Protein AF-A0A2H0GEN8-F1 (afdb_monomer_lite)

Secondary structure (DSSP, 8-state):
--------TTHHHHSSS--EEEEEEEEETTEEEEEEEEPPPP-STTGGG-S-HHHH---TT-EEPPPEEGGG--TTTB-SHHHHHHT-GGGHHHHHHHHTT-SEEEEEEEEEEE-TTS-EEEEEEEEEEEETTTTEEEEEEETT---

Radius of gyration: 15.22 Å; chains: 1; bounding box: 35×33×52 Å

pLDDT: mean 82.54, std 14.27, range [27.03, 94.38]

Structure (mmCIF, N/CA/C/O backbone):
data_AF-A0A2H0GEN8-F1
#
_entry.id   AF-A0A2H0GEN8-F1
#
loop_
_atom_site.group_PDB
_atom_site.id
_atom_site.type_symbol
_atom_site.label_atom_id
_atom_site.label_alt_id
_atom_site.label_comp_id
_atom_site.label_asym_id
_atom_site.label_entity_id
_atom_site.label_seq_id
_atom_site.pdbx_PDB_ins_code
_atom_site.Cartn_x
_atom_site.Cartn_y
_atom_site.Cartn_z
_atom_site.occupancy
_atom_site.B_iso_or_equiv
_atom_site.auth_seq_id
_atom_site.auth_comp_id
_atom_site.auth_asym_id
_atom_site.auth_atom_id
_atom_site.pdbx_PDB_model_num
ATOM 1 N N . MET A 1 1 ? 9.963 -15.329 27.947 1.00 33.34 1 MET A N 1
ATOM 2 C CA . MET A 1 1 ? 9.662 -14.931 26.557 1.00 33.34 1 MET A CA 1
ATOM 3 C C . MET A 1 1 ? 8.952 -13.592 26.633 1.00 33.34 1 MET A C 1
ATOM 5 O O . MET A 1 1 ? 7.794 -13.549 27.020 1.00 33.34 1 MET A O 1
ATOM 9 N N . ALA A 1 2 ? 9.687 -12.496 26.453 1.00 27.03 2 ALA A N 1
ATOM 10 C CA . ALA A 1 2 ? 9.125 -11.154 26.542 1.00 27.03 2 ALA A CA 1
ATOM 11 C C . ALA A 1 2 ? 8.533 -10.797 25.177 1.00 27.03 2 ALA A C 1
ATOM 13 O O . ALA A 1 2 ? 9.267 -10.681 24.198 1.00 27.03 2 ALA A O 1
ATOM 14 N N . ILE A 1 3 ? 7.207 -10.680 25.106 1.00 34.22 3 ILE A N 1
ATOM 15 C CA . ILE A 1 3 ? 6.524 -10.111 23.945 1.00 34.22 3 ILE A CA 1
ATOM 16 C C . ILE A 1 3 ? 6.735 -8.600 24.048 1.00 34.22 3 ILE A C 1
ATOM 18 O O . ILE A 1 3 ? 6.063 -7.920 24.820 1.00 34.22 3 ILE A O 1
ATOM 22 N N . LEU A 1 4 ? 7.734 -8.091 23.325 1.00 31.42 4 LEU A N 1
ATOM 23 C CA . LEU A 1 4 ? 7.898 -6.663 23.082 1.00 31.42 4 LEU A CA 1
ATOM 24 C C . LEU A 1 4 ? 6.715 -6.217 22.218 1.00 31.42 4 LEU A C 1
ATOM 26 O O . LEU A 1 4 ? 6.748 -6.335 20.995 1.00 31.42 4 LEU A O 1
ATOM 30 N N . PHE A 1 5 ? 5.653 -5.727 22.857 1.00 38.00 5 PHE A N 1
ATOM 31 C CA . PHE A 1 5 ? 4.685 -4.861 22.194 1.00 38.00 5 PHE A CA 1
ATOM 32 C C . PHE A 1 5 ? 5.417 -3.564 21.857 1.00 38.00 5 PHE A C 1
ATOM 34 O O . PHE A 1 5 ? 5.417 -2.611 22.631 1.00 38.00 5 PHE A O 1
ATOM 41 N N . GLY A 1 6 ? 6.116 -3.557 20.723 1.00 32.97 6 GLY A N 1
ATOM 42 C CA . GLY A 1 6 ? 6.544 -2.313 20.115 1.00 32.97 6 GLY A CA 1
ATOM 43 C C . GLY A 1 6 ? 5.283 -1.534 19.778 1.00 32.97 6 GLY A C 1
ATOM 44 O O . GLY A 1 6 ? 4.572 -1.899 18.842 1.00 32.97 6 GLY A O 1
ATOM 45 N N . CYS A 1 7 ? 4.9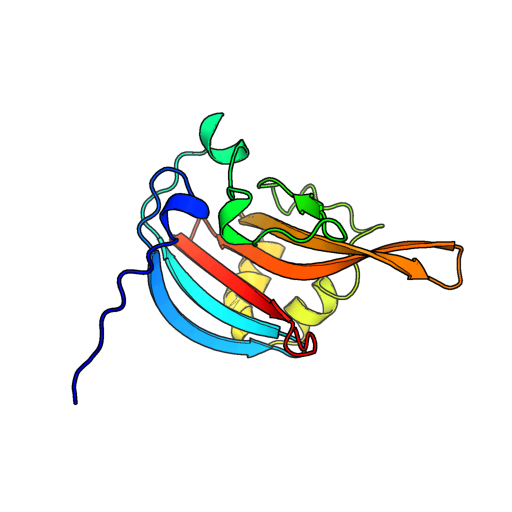83 -0.491 20.555 1.00 40.38 7 CYS A N 1
ATOM 46 C CA . CYS A 1 7 ? 4.144 0.593 20.071 1.00 40.38 7 CYS A CA 1
ATOM 47 C C . CYS A 1 7 ? 4.727 0.993 18.718 1.00 40.38 7 CYS A C 1
ATOM 49 O O . CYS A 1 7 ? 5.894 1.368 18.626 1.00 40.38 7 CYS A O 1
ATOM 51 N N . ASN A 1 8 ? 3.962 0.805 17.649 1.00 49.94 8 ASN A N 1
ATOM 52 C CA . ASN A 1 8 ? 4.414 1.139 16.313 1.00 49.94 8 ASN A CA 1
ATOM 53 C C . ASN A 1 8 ? 4.399 2.677 16.245 1.00 49.94 8 ASN A C 1
ATOM 55 O O . ASN A 1 8 ? 3.385 3.261 15.875 1.00 49.94 8 ASN A O 1
ATOM 59 N N . GLU A 1 9 ? 5.491 3.334 16.657 1.00 50.69 9 GLU A N 1
ATOM 60 C CA . GLU A 1 9 ? 5.648 4.801 16.815 1.00 50.69 9 GLU A CA 1
ATOM 61 C C . GLU A 1 9 ? 5.372 5.617 15.532 1.00 50.69 9 GLU A C 1
ATOM 63 O O . GLU A 1 9 ? 5.480 6.837 15.517 1.00 50.69 9 GLU A O 1
ATOM 68 N N . ASN A 1 10 ? 4.970 4.959 14.446 1.00 59.09 10 ASN A N 1
ATOM 69 C CA . ASN A 1 10 ? 4.690 5.546 13.144 1.00 59.09 10 ASN A CA 1
ATOM 70 C C . ASN A 1 10 ? 3.257 5.318 12.648 1.00 59.09 10 ASN A C 1
ATOM 72 O O . ASN A 1 10 ? 2.956 5.675 11.511 1.00 59.09 10 ASN A O 1
ATOM 76 N N . ALA A 1 11 ? 2.375 4.731 13.461 1.00 70.06 11 ALA A N 1
ATOM 77 C CA . ALA A 1 11 ? 0.970 4.530 13.105 1.00 70.06 11 ALA A CA 1
ATOM 78 C C . ALA A 1 11 ? 0.273 5.862 12.754 1.00 70.06 11 ALA A C 1
ATOM 80 O O . ALA A 1 11 ? -0.345 5.985 11.694 1.00 70.06 11 ALA A O 1
ATOM 81 N N . SER A 1 12 ? 0.536 6.897 13.559 1.00 78.44 12 SER A N 1
ATOM 82 C CA . SER A 1 12 ? 0.081 8.276 13.350 1.00 78.44 12 SER A CA 1
ATOM 83 C C . SER A 1 12 ? 0.704 8.976 12.143 1.00 78.44 12 SER A C 1
ATOM 85 O O . SER A 1 12 ? 0.262 10.060 11.793 1.00 78.44 12 SER A O 1
ATOM 87 N N . ASN A 1 13 ? 1.726 8.397 11.501 1.00 85.44 13 ASN A N 1
ATOM 88 C CA . ASN A 1 13 ? 2.276 8.907 10.244 1.00 85.44 13 ASN A CA 1
ATOM 89 C C . ASN A 1 13 ? 1.625 8.237 9.022 1.00 85.44 13 ASN A C 1
ATOM 91 O O . ASN A 1 13 ? 1.813 8.710 7.902 1.00 85.44 13 ASN A O 1
ATOM 95 N N . ILE A 1 14 ? 0.872 7.146 9.205 1.00 88.25 14 ILE A N 1
ATOM 96 C CA . ILE A 1 14 ? 0.215 6.407 8.117 1.00 88.25 14 ILE A CA 1
ATOM 97 C C . ILE A 1 14 ? -1.245 6.839 7.951 1.00 88.25 14 ILE A C 1
ATOM 99 O O . ILE A 1 14 ? -1.714 6.973 6.820 1.00 88.25 14 ILE A O 1
ATOM 103 N N . LEU A 1 15 ? -1.943 7.066 9.067 1.00 89.25 15 LEU A N 1
ATOM 104 C CA . LEU A 1 15 ? -3.348 7.470 9.135 1.00 89.25 15 LEU A CA 1
ATOM 105 C C . LEU A 1 15 ? -3.537 8.540 10.227 1.00 89.25 15 LEU A C 1
ATOM 107 O O . LEU A 1 15 ? -2.801 8.512 11.215 1.00 89.25 15 LEU A O 1
ATOM 111 N N . PRO A 1 16 ? -4.528 9.441 10.093 1.00 81.88 16 PRO A N 1
ATOM 112 C CA . PRO A 1 16 ? -4.751 10.539 11.040 1.00 81.88 16 PRO A CA 1
ATOM 113 C C . PRO A 1 16 ? -5.087 10.102 12.470 1.00 81.88 16 PRO A C 1
ATOM 115 O O . PRO A 1 16 ? -4.659 10.753 13.417 1.00 81.88 16 PRO A O 1
ATOM 118 N N . GLU A 1 17 ? -5.805 8.991 12.635 1.00 75.50 17 GLU A N 1
ATOM 119 C CA . GLU A 1 17 ? -6.258 8.481 13.943 1.00 75.50 17 GLU A CA 1
ATOM 120 C C . GLU A 1 17 ? -5.979 6.972 14.094 1.00 75.50 17 GLU A C 1
ATOM 122 O O . GLU A 1 17 ? -6.584 6.280 14.906 1.00 75.50 17 GLU A O 1
ATOM 127 N N . GLY A 1 18 ? -5.063 6.429 13.286 1.00 66.94 18 GLY A N 1
ATOM 128 C CA . GLY A 1 18 ? -4.873 4.984 13.194 1.00 66.94 18 GLY A CA 1
ATOM 129 C C . GLY A 1 18 ? -4.057 4.419 14.350 1.00 66.94 18 GLY A C 1
ATOM 130 O O . GLY A 1 18 ? -2.845 4.624 14.398 1.00 66.94 18 GLY A O 1
ATOM 131 N N . ASN A 1 19 ? -4.678 3.616 15.215 1.00 81.50 19 ASN A N 1
ATOM 132 C CA . ASN A 1 19 ? -3.942 2.613 15.980 1.00 81.50 19 ASN A CA 1
ATOM 133 C C . ASN A 1 19 ? -3.714 1.391 15.092 1.00 81.50 19 ASN A C 1
ATOM 135 O O . ASN A 1 19 ? -4.646 0.850 14.503 1.00 81.50 19 ASN A O 1
ATOM 139 N N . LEU A 1 20 ? -2.463 0.945 14.999 1.00 88.31 20 LEU A N 1
ATOM 140 C CA . LEU A 1 20 ? -2.103 -0.248 14.240 1.00 88.31 20 LEU A CA 1
ATOM 141 C C . LEU A 1 20 ? -1.734 -1.365 15.203 1.00 88.31 20 LEU A C 1
ATOM 143 O O . LEU A 1 20 ? -0.720 -1.282 15.900 1.00 88.31 20 LEU A O 1
ATOM 147 N N . LYS A 1 21 ? -2.512 -2.444 15.192 1.00 90.75 21 LYS A N 1
ATOM 148 C CA . LYS A 1 21 ? -2.173 -3.669 15.916 1.00 90.75 21 LYS A CA 1
ATOM 149 C C . LYS A 1 21 ? -1.714 -4.723 14.921 1.00 90.75 21 LYS A C 1
ATOM 151 O O . LYS A 1 21 ? -2.435 -5.079 14.000 1.00 90.75 21 LYS A O 1
ATOM 156 N N . TYR A 1 22 ? -0.489 -5.204 15.099 1.00 91.88 22 TYR A N 1
ATOM 157 C CA . TYR A 1 22 ? 0.081 -6.240 14.242 1.00 91.88 22 TYR A CA 1
ATOM 158 C C . TYR A 1 22 ? -0.747 -7.530 14.309 1.00 91.88 22 TYR A C 1
ATOM 160 O O . TYR A 1 22 ? -1.124 -7.965 15.400 1.00 91.88 22 TYR A O 1
ATOM 168 N N . LEU A 1 23 ? -1.002 -8.128 13.145 1.00 92.44 23 LEU A N 1
ATOM 169 C CA . LEU A 1 23 ? -1.685 -9.411 13.007 1.00 92.44 23 LEU A CA 1
ATOM 170 C C . LEU A 1 23 ? -0.707 -10.493 12.563 1.00 92.44 23 LEU A C 1
ATOM 172 O O . LEU A 1 23 ? -0.505 -11.476 13.272 1.00 92.44 23 LEU A O 1
ATOM 176 N N . GLU A 1 24 ? -0.083 -10.299 11.405 1.00 93.50 24 GLU A N 1
ATOM 177 C CA . GLU A 1 24 ? 0.734 -11.322 10.765 1.00 93.50 24 GLU A CA 1
ATOM 178 C C . GLU A 1 24 ? 1.750 -10.732 9.783 1.00 93.50 24 GLU A C 1
ATOM 180 O O . GLU A 1 24 ? 1.712 -9.548 9.434 1.00 93.50 24 GLU A O 1
ATOM 185 N N . LYS A 1 25 ? 2.668 -11.591 9.340 1.00 93.50 25 LYS A N 1
ATOM 186 C CA . LYS A 1 25 ? 3.660 -11.305 8.311 1.00 93.50 25 LYS A CA 1
ATOM 187 C C . LYS A 1 25 ? 3.743 -12.499 7.370 1.00 93.50 25 LYS A C 1
ATOM 189 O O . LYS A 1 25 ? 3.825 -13.634 7.836 1.00 93.50 25 LYS A O 1
ATOM 194 N N . TYR A 1 26 ? 3.824 -12.233 6.073 1.00 90.56 26 TYR A N 1
ATOM 195 C CA . TYR A 1 26 ? 4.123 -13.236 5.053 1.00 90.56 26 TYR A CA 1
ATOM 196 C C . TYR A 1 26 ? 5.080 -12.683 4.001 1.00 90.56 26 TYR A C 1
ATOM 198 O O . TYR A 1 26 ? 5.363 -11.483 3.937 1.00 90.56 26 TYR A O 1
ATOM 206 N N . HIS A 1 27 ? 5.612 -13.594 3.193 1.00 90.00 27 HIS A N 1
ATOM 207 C CA . HIS A 1 27 ? 6.484 -13.268 2.081 1.00 90.00 27 HIS A CA 1
ATOM 208 C C . HIS A 1 27 ? 5.726 -13.427 0.765 1.00 90.00 27 HIS A C 1
ATOM 210 O O . HIS A 1 27 ? 5.045 -14.421 0.548 1.00 90.00 27 HIS A O 1
ATOM 216 N N . CYS A 1 28 ? 5.861 -12.440 -0.109 1.00 87.75 28 CYS A N 1
ATOM 217 C CA . CYS A 1 28 ? 5.119 -12.313 -1.347 1.00 87.75 28 CYS A CA 1
ATOM 218 C C . CYS A 1 28 ? 6.015 -11.723 -2.435 1.00 87.75 28 CYS A C 1
ATOM 220 O O . CYS A 1 28 ? 5.967 -10.521 -2.699 1.00 87.75 28 CYS A O 1
ATOM 222 N N . TRP A 1 29 ? 6.887 -12.546 -3.021 1.00 85.62 29 TRP A N 1
ATOM 223 C CA . TRP A 1 29 ? 7.983 -12.078 -3.874 1.00 85.62 29 TRP A CA 1
ATOM 224 C C . TRP A 1 29 ? 7.544 -11.010 -4.905 1.00 85.62 29 TRP A C 1
ATOM 226 O O . TRP A 1 29 ? 6.611 -11.250 -5.678 1.00 85.62 29 TRP A O 1
ATOM 236 N N . PRO A 1 30 ? 8.217 -9.840 -4.976 1.00 87.31 30 PRO A N 1
ATOM 237 C CA . PRO A 1 30 ? 9.448 -9.444 -4.275 1.00 87.31 30 PRO A CA 1
ATOM 238 C C . PRO A 1 30 ? 9.234 -8.706 -2.936 1.00 87.31 30 PRO A C 1
ATOM 240 O O . PRO A 1 30 ? 10.087 -7.932 -2.521 1.00 87.31 30 PRO A O 1
ATOM 243 N N . TYR A 1 31 ? 8.103 -8.873 -2.262 1.00 90.44 31 TYR A N 1
ATOM 244 C CA . TYR A 1 31 ? 7.748 -8.109 -1.068 1.00 90.44 31 TYR A CA 1
ATOM 245 C C . TYR A 1 31 ? 7.735 -8.964 0.197 1.00 90.44 31 TYR A C 1
ATOM 247 O O . TYR A 1 31 ? 7.267 -10.096 0.195 1.00 90.44 31 TYR A O 1
ATOM 255 N N . ASP A 1 32 ? 8.169 -8.377 1.305 1.00 92.19 32 ASP A N 1
ATOM 256 C CA . ASP A 1 32 ? 7.724 -8.781 2.634 1.00 92.19 32 ASP A CA 1
ATOM 257 C C . ASP A 1 32 ? 6.467 -7.984 2.978 1.00 92.19 32 ASP A C 1
ATOM 259 O O . ASP A 1 32 ? 6.439 -6.764 2.791 1.00 92.19 32 ASP A O 1
ATOM 263 N N . VAL A 1 33 ? 5.437 -8.652 3.495 1.00 92.50 33 VAL A N 1
ATOM 264 C CA . VAL A 1 33 ? 4.159 -8.016 3.816 1.00 92.50 33 VAL A CA 1
ATOM 265 C C . VAL A 1 33 ? 3.863 -8.150 5.297 1.00 92.50 33 VAL A C 1
ATOM 267 O O . VAL A 1 33 ? 3.834 -9.256 5.826 1.00 92.50 33 VAL A O 1
ATOM 270 N N . ASN A 1 34 ? 3.628 -7.019 5.956 1.00 93.81 34 ASN A N 1
ATOM 271 C CA . ASN A 1 34 ? 3.101 -6.975 7.317 1.00 93.81 34 ASN A CA 1
ATOM 272 C C . ASN A 1 34 ? 1.628 -6.573 7.269 1.00 93.81 34 ASN A C 1
ATOM 274 O O . ASN A 1 34 ? 1.285 -5.599 6.596 1.00 93.81 34 ASN A O 1
ATOM 278 N N . VAL A 1 35 ? 0.782 -7.270 8.021 1.00 93.44 35 VAL A N 1
ATOM 279 C CA . VAL A 1 35 ? -0.646 -6.966 8.136 1.00 93.44 35 VAL A CA 1
ATOM 280 C C . VAL A 1 35 ? -0.949 -6.452 9.531 1.00 93.44 35 VAL A C 1
ATOM 282 O O . VAL A 1 35 ? -0.511 -7.017 10.538 1.00 93.44 35 VAL A O 1
ATOM 285 N N . TYR A 1 36 ? -1.727 -5.381 9.587 1.00 93.44 36 TYR A N 1
ATOM 286 C CA . TYR A 1 36 ? -2.188 -4.760 10.818 1.00 93.44 36 TYR A CA 1
ATOM 287 C C . TYR A 1 36 ? -3.712 -4.685 10.813 1.00 93.44 36 TYR A C 1
ATOM 289 O O . TYR A 1 36 ? -4.301 -4.366 9.784 1.00 93.44 36 TYR A O 1
ATOM 297 N N . SER A 1 37 ? -4.348 -4.931 11.956 1.00 92.75 37 SER A N 1
ATOM 298 C CA . SER A 1 37 ? -5.711 -4.464 12.195 1.00 92.75 37 SER A CA 1
ATOM 299 C C . SER A 1 37 ? -5.668 -2.984 12.539 1.00 92.75 37 SER A C 1
ATOM 301 O O . SER A 1 37 ? -4.740 -2.539 13.230 1.00 92.75 37 SER A O 1
ATOM 303 N N . ILE A 1 38 ? -6.684 -2.258 12.103 1.00 90.38 38 ILE A N 1
ATOM 304 C CA . ILE A 1 38 ? -6.826 -0.822 12.330 1.00 90.38 38 ILE A CA 1
ATOM 305 C C . ILE A 1 38 ? -8.169 -0.519 12.990 1.00 90.38 38 ILE A C 1
ATOM 307 O O . ILE A 1 38 ? -9.111 -1.299 12.861 1.00 90.38 38 ILE A O 1
ATOM 311 N N . ASP A 1 39 ? -8.248 0.610 13.683 1.00 87.06 39 ASP A N 1
ATOM 312 C CA . ASP A 1 39 ? -9.532 1.163 14.116 1.00 87.06 39 ASP A CA 1
ATOM 313 C C . ASP A 1 39 ? -10.291 1.760 12.917 1.00 87.06 39 ASP A C 1
ATOM 315 O O . ASP A 1 39 ? -9.725 1.946 11.837 1.00 87.06 39 ASP A O 1
ATOM 319 N N . GLU A 1 40 ? -11.578 2.060 13.103 1.00 85.19 40 GLU A N 1
ATOM 320 C CA . GLU A 1 40 ? -12.423 2.653 12.063 1.00 85.19 40 GLU A CA 1
ATOM 321 C C . GLU A 1 40 ? -11.785 3.929 11.485 1.00 85.19 40 GLU A C 1
ATOM 323 O O . GLU A 1 40 ? -11.430 4.857 12.212 1.00 85.19 40 GLU A O 1
ATOM 328 N N . VAL A 1 41 ? -11.630 3.974 10.157 1.00 87.88 41 VAL A N 1
ATOM 329 C CA . VAL A 1 41 ? -10.993 5.095 9.457 1.00 87.88 41 VAL A CA 1
ATOM 330 C C . VAL A 1 41 ? -12.050 5.982 8.824 1.00 87.88 41 VAL A C 1
ATOM 332 O O . VAL A 1 41 ? -12.804 5.559 7.948 1.00 87.88 41 VAL A O 1
ATOM 335 N N . LYS A 1 42 ? -12.048 7.258 9.203 1.00 90.12 42 LYS A N 1
ATOM 336 C CA . LYS A 1 42 ? -12.898 8.268 8.581 1.00 90.12 42 LYS A CA 1
ATOM 337 C C . LYS A 1 42 ? -12.274 8.793 7.285 1.00 90.12 42 LYS A C 1
ATOM 339 O O . LYS A 1 42 ? -11.165 9.324 7.289 1.00 90.12 42 LYS A O 1
ATOM 344 N N . ILE A 1 43 ? -13.016 8.694 6.182 1.00 91.56 43 ILE A N 1
ATOM 345 C CA . ILE A 1 43 ? -12.600 9.200 4.866 1.00 91.56 43 ILE A CA 1
ATOM 346 C C . ILE A 1 43 ? -13.062 10.652 4.704 1.00 91.56 43 ILE A C 1
ATOM 348 O O . ILE A 1 43 ? -14.134 10.931 4.172 1.00 91.56 43 ILE A O 1
ATOM 352 N N . ASP A 1 44 ? -12.259 11.589 5.203 1.00 93.12 44 ASP A N 1
ATOM 353 C CA . ASP A 1 44 ? -12.474 13.029 5.040 1.00 93.12 44 ASP A CA 1
ATOM 354 C C . ASP A 1 44 ? -11.243 13.731 4.436 1.00 93.12 44 ASP A C 1
ATOM 356 O O . ASP A 1 44 ? -10.305 13.090 3.965 1.00 93.12 44 ASP A O 1
ATOM 360 N N . SER A 1 45 ? -11.237 15.065 4.389 1.00 92.69 45 SER A N 1
ATOM 361 C CA . SER A 1 45 ? -10.122 15.816 3.796 1.00 92.69 45 SER A CA 1
ATOM 362 C C . SER A 1 45 ? -8.777 15.539 4.470 1.00 92.69 45 SER A C 1
ATOM 364 O O . SER A 1 45 ? -7.743 15.633 3.811 1.00 92.69 45 SER A O 1
ATOM 366 N N . LEU A 1 46 ? -8.778 15.211 5.767 1.00 92.12 46 LEU A N 1
ATOM 367 C CA . LEU A 1 46 ? -7.554 14.922 6.502 1.00 92.12 46 LEU A CA 1
ATOM 368 C C . LEU A 1 46 ? -6.972 13.577 6.066 1.00 92.12 46 LEU A C 1
ATOM 370 O O . LEU A 1 46 ? -5.766 13.476 5.894 1.00 92.12 46 LEU A O 1
ATOM 374 N N . PHE A 1 47 ? -7.803 12.567 5.795 1.00 93.00 47 PHE A N 1
ATOM 375 C CA . PHE A 1 47 ? -7.348 11.263 5.293 1.00 93.00 47 PHE A CA 1
ATOM 376 C C . PHE A 1 47 ? -6.414 11.391 4.077 1.00 93.00 47 PHE A C 1
ATOM 378 O O . PHE A 1 47 ? -5.360 10.758 4.021 1.00 93.00 47 PHE A O 1
ATOM 385 N N . TYR A 1 48 ? -6.740 12.281 3.139 1.00 93.44 48 TYR A N 1
ATOM 386 C CA . TYR A 1 48 ? -5.956 12.480 1.918 1.00 93.44 48 TYR A CA 1
ATOM 387 C C . TYR A 1 48 ? -4.648 13.263 2.115 1.00 93.44 48 TYR A C 1
ATOM 389 O O . TYR A 1 48 ? -3.832 13.302 1.194 1.00 93.44 48 TYR A O 1
ATOM 397 N N . SER A 1 49 ? -4.395 13.848 3.294 1.00 92.38 49 SER A N 1
ATOM 398 C CA . SER A 1 49 ? -3.078 14.418 3.623 1.00 92.38 49 SER A CA 1
ATOM 399 C C . SER A 1 49 ? -2.069 13.373 4.116 1.00 92.38 49 SER A C 1
ATOM 401 O O . SER A 1 49 ? -0.928 13.722 4.417 1.00 92.38 49 SER A O 1
ATOM 403 N N . TYR A 1 50 ? -2.479 12.104 4.205 1.00 92.75 50 TYR A N 1
ATOM 404 C CA . TYR A 1 50 ? -1.662 10.974 4.641 1.00 92.75 50 TYR A CA 1
ATOM 405 C C . TYR A 1 50 ? -1.304 10.021 3.482 1.00 92.75 50 TYR A C 1
ATOM 407 O O . TYR A 1 50 ? -1.958 10.033 2.431 1.00 92.75 50 TYR A O 1
ATOM 415 N N . PRO A 1 51 ? -0.291 9.147 3.665 1.00 92.44 51 PRO A N 1
ATOM 416 C CA . PRO A 1 51 ? 0.671 9.111 4.772 1.00 92.44 51 PRO A CA 1
ATOM 417 C C . PRO A 1 51 ? 1.580 10.341 4.787 1.00 92.44 51 PRO A C 1
ATOM 419 O O . PRO A 1 51 ? 1.907 10.903 3.741 1.00 92.44 51 PRO A O 1
ATOM 422 N N . LEU A 1 52 ? 2.038 10.731 5.973 1.00 90.31 52 LEU A N 1
ATOM 423 C CA . LEU A 1 52 ? 3.018 11.799 6.116 1.00 90.31 52 LEU A CA 1
ATOM 424 C C . LEU A 1 52 ? 4.355 11.367 5.515 1.00 90.31 52 LEU A C 1
ATOM 426 O O . LEU A 1 52 ? 4.770 10.211 5.610 1.00 90.31 52 LEU A O 1
ATOM 430 N N . ARG A 1 53 ? 5.081 12.325 4.933 1.00 87.06 53 ARG A N 1
ATOM 431 C CA . ARG A 1 53 ? 6.392 12.070 4.317 1.00 87.06 53 ARG A CA 1
ATOM 432 C C . ARG A 1 53 ? 7.389 11.414 5.279 1.00 87.06 53 ARG A C 1
ATOM 434 O O . ARG A 1 53 ? 8.169 10.565 4.853 1.00 87.06 53 ARG A O 1
ATOM 441 N N . SER A 1 54 ? 7.311 11.754 6.565 1.00 86.88 54 SER A N 1
ATOM 442 C CA . SER A 1 54 ? 8.101 11.158 7.649 1.00 86.88 54 SER A CA 1
ATOM 443 C C . SER A 1 54 ? 7.981 9.632 7.717 1.00 86.88 54 SER A C 1
ATOM 445 O O . SER A 1 54 ? 8.963 8.971 8.040 1.00 86.88 54 SER A O 1
ATOM 447 N N . TYR A 1 55 ? 6.832 9.053 7.349 1.00 88.69 55 TYR A N 1
ATOM 448 C CA . TYR A 1 55 ? 6.627 7.602 7.362 1.00 88.69 55 TYR A CA 1
ATOM 449 C C . TYR A 1 55 ? 7.549 6.848 6.391 1.00 88.69 55 TYR A C 1
ATOM 451 O O . TYR A 1 55 ? 8.002 5.731 6.665 1.00 88.69 55 TYR A O 1
ATOM 459 N N . PHE A 1 56 ? 7.791 7.432 5.218 1.00 86.50 56 PHE A N 1
ATOM 460 C CA . PHE A 1 56 ? 8.590 6.798 4.174 1.00 86.50 56 PHE A CA 1
ATOM 461 C C . PHE A 1 56 ? 10.071 7.191 4.229 1.00 86.50 56 PHE A C 1
ATOM 463 O O . PHE A 1 56 ? 10.893 6.522 3.609 1.00 86.50 56 PHE A O 1
ATOM 470 N N . GLY A 1 57 ? 10.409 8.234 4.989 1.00 81.44 57 GLY A N 1
ATOM 471 C CA . GLY A 1 57 ? 11.752 8.796 5.064 1.00 81.44 57 GLY A CA 1
ATOM 472 C C . GLY A 1 57 ? 12.042 9.825 3.969 1.00 81.44 57 GLY A C 1
ATOM 473 O O . GLY A 1 57 ? 11.259 10.059 3.043 1.00 81.44 57 GLY A O 1
ATOM 474 N N . GLU A 1 58 ? 13.197 10.477 4.083 1.00 74.69 58 GLU A N 1
ATOM 475 C CA . GLU A 1 58 ? 13.603 11.557 3.188 1.00 74.69 58 GLU A CA 1
ATOM 476 C C . GLU A 1 58 ? 14.552 11.046 2.102 1.00 74.69 58 GLU A C 1
ATOM 478 O O . GLU A 1 58 ? 15.768 11.035 2.262 1.00 74.69 58 GLU A O 1
ATOM 483 N N . ASN A 1 59 ? 13.999 10.633 0.959 1.00 80.88 59 ASN A N 1
ATOM 484 C CA . ASN A 1 59 ? 14.800 10.371 -0.235 1.00 80.88 59 ASN A CA 1
ATOM 485 C C . ASN A 1 59 ? 14.237 11.134 -1.447 1.00 80.88 59 ASN A C 1
ATOM 487 O O . ASN A 1 59 ? 13.119 10.851 -1.882 1.00 80.88 59 ASN A O 1
ATOM 491 N N . PRO A 1 60 ? 14.986 12.095 -2.025 1.00 78.88 60 PRO A N 1
ATOM 492 C CA . PRO A 1 60 ? 14.485 12.964 -3.090 1.00 78.88 60 PRO A CA 1
ATOM 493 C C . PRO A 1 60 ? 14.249 12.239 -4.422 1.00 78.88 60 PRO A C 1
ATOM 495 O O . PRO A 1 60 ? 13.551 12.767 -5.284 1.00 78.88 60 PRO A O 1
ATOM 498 N N . LYS A 1 61 ? 14.814 11.038 -4.615 1.00 84.50 61 LYS A N 1
ATOM 499 C CA . LYS A 1 61 ? 14.580 10.236 -5.830 1.00 84.50 61 LYS A CA 1
ATOM 500 C C . LYS A 1 61 ? 13.174 9.645 -5.870 1.00 84.50 61 LYS A C 1
ATOM 502 O O . LYS A 1 61 ? 12.667 9.331 -6.949 1.00 84.50 61 LYS A O 1
ATOM 507 N N . TYR A 1 62 ? 12.560 9.487 -4.706 1.00 87.94 62 TYR A N 1
ATOM 508 C CA . TYR A 1 62 ? 11.276 8.840 -4.565 1.00 87.94 62 TYR A CA 1
ATOM 509 C C . TYR A 1 62 ? 10.135 9.840 -4.485 1.00 87.94 62 TYR A C 1
ATOM 511 O O . TYR A 1 62 ? 10.259 10.952 -3.975 1.00 87.94 62 TYR A O 1
ATOM 519 N N . LYS A 1 63 ? 8.991 9.405 -4.997 1.00 90.94 63 LYS A N 1
ATOM 520 C CA . LYS A 1 63 ? 7.729 10.126 -4.957 1.00 90.94 63 LYS A CA 1
ATOM 521 C C . LYS A 1 63 ? 6.764 9.358 -4.075 1.00 90.94 63 LYS A C 1
ATOM 523 O O . LYS A 1 63 ? 6.703 8.135 -4.151 1.00 90.94 63 LYS A O 1
ATOM 528 N N . ILE A 1 64 ? 6.010 10.089 -3.271 1.00 90.56 64 ILE A N 1
ATOM 529 C CA . ILE A 1 64 ? 4.972 9.541 -2.402 1.00 90.56 64 ILE A CA 1
ATOM 530 C C . ILE A 1 64 ? 3.624 9.830 -3.058 1.00 90.56 64 ILE A C 1
ATOM 532 O O . ILE A 1 64 ? 3.430 10.910 -3.620 1.00 90.56 64 ILE A O 1
ATOM 536 N N . THR A 1 65 ? 2.724 8.856 -3.045 1.00 90.88 65 THR A N 1
ATOM 537 C CA . THR A 1 65 ? 1.315 9.075 -3.389 1.00 90.88 65 THR A CA 1
ATOM 538 C C . THR A 1 65 ? 0.518 9.409 -2.134 1.00 90.88 65 THR A C 1
ATOM 540 O O . THR A 1 65 ? 0.915 9.062 -1.027 1.00 90.88 65 THR A O 1
ATOM 543 N N . THR A 1 66 ? -0.626 10.055 -2.301 1.00 90.62 66 THR A N 1
ATOM 544 C CA . THR A 1 66 ? -1.668 10.096 -1.270 1.00 90.62 66 THR A CA 1
ATOM 545 C C . THR A 1 66 ? -2.533 8.844 -1.376 1.00 90.62 66 THR A C 1
ATOM 547 O O . THR A 1 66 ? -2.444 8.106 -2.365 1.00 90.62 66 THR A O 1
ATOM 550 N N . TRP A 1 67 ? -3.371 8.595 -0.371 1.00 93.94 67 TRP A N 1
ATOM 551 C CA . TRP A 1 67 ? -4.406 7.571 -0.475 1.00 93.94 67 TRP A CA 1
ATOM 552 C C . TRP A 1 67 ? -5.287 7.807 -1.703 1.00 93.94 67 TRP A C 1
ATOM 554 O O . TRP A 1 67 ? -5.784 8.908 -1.922 1.00 93.94 67 TRP A O 1
ATOM 564 N N . THR A 1 68 ? -5.425 6.775 -2.527 1.00 92.81 68 THR A N 1
ATOM 565 C CA . THR A 1 68 ? -6.248 6.762 -3.742 1.00 92.81 68 THR A CA 1
ATOM 566 C C . THR A 1 68 ? -7.072 5.489 -3.729 1.00 92.81 68 THR A C 1
ATOM 568 O O . THR A 1 68 ? -6.569 4.451 -3.288 1.00 92.81 68 THR A O 1
ATOM 571 N N . LYS A 1 69 ? -8.323 5.546 -4.180 1.00 92.19 69 LYS A N 1
ATOM 572 C CA . LYS A 1 69 ? -9.146 4.343 -4.251 1.00 92.19 69 LYS A CA 1
ATOM 573 C C . LYS A 1 69 ? -8.589 3.401 -5.322 1.00 92.19 69 LYS A C 1
ATOM 575 O O . LYS A 1 69 ? -8.074 3.841 -6.348 1.00 92.19 69 LYS A O 1
ATOM 580 N N . TYR A 1 70 ? -8.592 2.099 -5.056 1.00 88.69 70 TYR A N 1
ATOM 581 C CA . TYR A 1 70 ? -7.943 1.129 -5.939 1.00 88.69 70 TYR A CA 1
ATOM 582 C C . TYR A 1 70 ? -8.662 0.956 -7.284 1.00 88.69 70 TYR A C 1
ATOM 584 O O . TYR A 1 70 ? -8.015 0.676 -8.286 1.00 88.69 70 TYR A O 1
ATOM 592 N N . ASP A 1 71 ? -9.975 1.161 -7.343 1.00 86.25 71 ASP A N 1
ATOM 593 C CA . ASP A 1 71 ? -10.744 1.162 -8.596 1.00 86.25 71 ASP A CA 1
ATOM 594 C C . ASP A 1 71 ? -10.376 2.333 -9.534 1.00 86.25 71 ASP A C 1
ATOM 596 O O . ASP A 1 71 ? -10.555 2.228 -10.746 1.00 86.25 71 ASP A O 1
ATOM 600 N N . GLU A 1 72 ? -9.776 3.404 -9.008 1.00 86.25 72 GLU A N 1
ATOM 601 C CA . GLU A 1 72 ? -9.261 4.556 -9.765 1.00 86.25 72 GLU A CA 1
ATOM 602 C C . GLU A 1 72 ? -7.816 4.361 -10.262 1.00 86.25 72 GLU A C 1
ATOM 604 O O . GLU A 1 72 ? -7.163 5.298 -10.735 1.00 86.25 72 GLU A O 1
ATOM 609 N N . ILE A 1 73 ? -7.270 3.148 -10.143 1.00 84.25 73 ILE A N 1
ATOM 610 C CA . ILE A 1 73 ? -5.871 2.888 -10.457 1.00 84.25 73 ILE A CA 1
ATOM 611 C C . ILE A 1 73 ? -5.556 3.062 -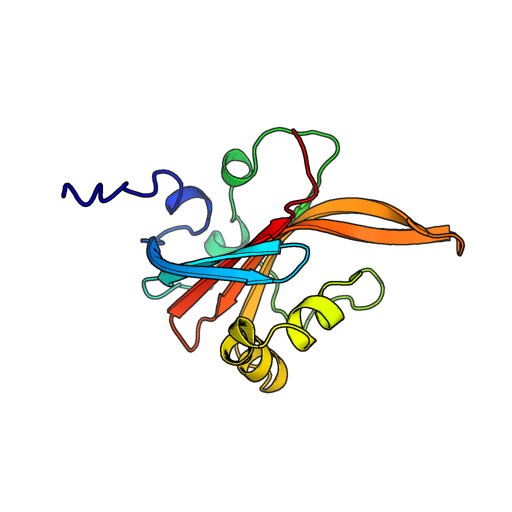11.946 1.00 84.25 73 ILE A C 1
ATOM 613 O O . ILE A 1 73 ? -6.135 2.435 -12.835 1.00 84.25 73 ILE A O 1
ATOM 617 N N . ASP A 1 74 ? -4.527 3.860 -12.224 1.00 81.69 74 ASP A N 1
ATOM 618 C CA . ASP A 1 74 ? -3.953 3.955 -13.562 1.00 81.69 74 ASP A CA 1
ATOM 619 C C . ASP A 1 74 ? -3.093 2.716 -13.867 1.00 81.69 74 ASP A C 1
ATOM 621 O O . ASP A 1 74 ? -1.883 2.659 -13.605 1.00 81.69 74 ASP A O 1
ATOM 625 N N . THR A 1 75 ? -3.741 1.709 -14.451 1.00 80.38 75 THR A N 1
ATOM 626 C CA . THR A 1 75 ? -3.110 0.452 -14.878 1.00 80.38 75 THR A CA 1
ATOM 627 C C . THR A 1 75 ? -2.006 0.652 -15.920 1.00 80.38 75 THR A C 1
ATOM 629 O O . THR A 1 75 ? -1.135 -0.209 -16.055 1.00 80.38 75 THR A O 1
ATOM 632 N N . THR A 1 76 ? -1.963 1.795 -16.616 1.00 78.06 76 THR A N 1
ATOM 633 C CA . THR A 1 76 ? -0.930 2.069 -17.624 1.00 78.06 76 THR A CA 1
ATOM 634 C C . THR A 1 76 ? 0.429 2.361 -16.994 1.00 78.06 76 THR A C 1
ATOM 636 O O . THR A 1 76 ? 1.462 2.073 -17.599 1.00 78.06 76 THR A O 1
ATOM 639 N N . VAL A 1 77 ? 0.471 2.867 -15.759 1.00 77.94 77 VAL A N 1
ATOM 640 C CA . VAL A 1 77 ? 1.724 3.161 -15.037 1.00 77.94 77 VAL A CA 1
ATOM 641 C C . VAL A 1 77 ? 2.018 2.166 -13.916 1.00 77.94 77 VAL A C 1
ATOM 643 O O . VAL A 1 77 ? 3.131 2.158 -13.377 1.00 77.94 77 VAL A O 1
ATOM 646 N N . TRP A 1 78 ? 1.044 1.323 -13.575 1.00 77.25 78 TRP A N 1
ATOM 647 C CA . TRP A 1 78 ? 1.128 0.306 -12.535 1.00 77.25 78 TRP A CA 1
ATOM 648 C C . TRP A 1 78 ? 1.918 -0.916 -13.004 1.00 77.25 78 TRP A C 1
ATOM 650 O O . TRP A 1 78 ? 1.460 -1.691 -13.842 1.00 77.25 78 TRP A O 1
ATOM 660 N N . TYR A 1 79 ? 3.133 -1.100 -12.490 1.00 72.88 79 TYR A N 1
ATOM 661 C CA . TYR A 1 79 ? 4.023 -2.155 -12.969 1.00 72.88 79 TYR A CA 1
ATOM 662 C C . TYR A 1 79 ? 4.177 -3.295 -11.968 1.00 72.88 79 TYR A C 1
ATOM 664 O O . TYR A 1 79 ? 4.549 -3.077 -10.818 1.00 72.88 79 TYR A O 1
ATOM 672 N N . GLY A 1 80 ? 3.917 -4.523 -12.427 1.00 68.81 80 GLY A N 1
ATOM 673 C CA . GLY A 1 80 ? 4.214 -5.773 -11.716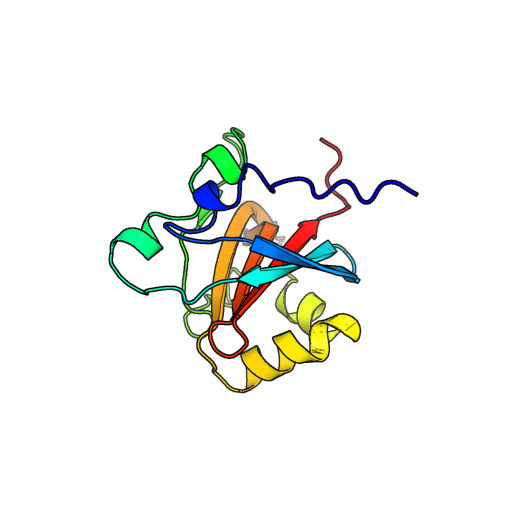 1.00 68.81 80 GLY A CA 1
ATOM 674 C C . GLY A 1 80 ? 3.296 -6.108 -10.537 1.00 68.81 80 GLY A C 1
ATOM 675 O O . GLY A 1 80 ? 3.054 -7.281 -10.285 1.00 68.81 80 GLY A O 1
ATOM 676 N N . MET A 1 81 ? 2.720 -5.110 -9.869 1.00 77.00 81 MET A N 1
ATOM 677 C CA . MET A 1 81 ? 1.979 -5.301 -8.621 1.00 77.00 81 MET A CA 1
ATOM 678 C C . MET A 1 81 ? 0.684 -6.114 -8.780 1.00 77.00 81 MET A C 1
ATOM 680 O O . MET A 1 81 ? 0.408 -6.952 -7.935 1.00 77.00 81 MET A O 1
ATOM 684 N N . ASN A 1 82 ? -0.069 -5.971 -9.877 1.00 74.94 82 ASN A N 1
ATOM 685 C CA . ASN A 1 82 ? -1.257 -6.819 -10.102 1.00 74.94 82 ASN A CA 1
ATOM 686 C C . ASN A 1 82 ? -0.886 -8.304 -10.191 1.00 74.94 82 ASN A C 1
ATOM 688 O O . ASN A 1 82 ? -1.553 -9.147 -9.604 1.00 74.94 82 ASN A O 1
ATOM 692 N N . LYS A 1 83 ? 0.232 -8.604 -10.860 1.00 75.38 83 LYS A N 1
ATOM 693 C CA . LYS A 1 83 ? 0.761 -9.964 -10.958 1.00 75.38 83 LYS A CA 1
ATOM 694 C C . LYS A 1 83 ? 1.272 -10.462 -9.602 1.00 75.38 83 LYS A C 1
ATOM 696 O O . LYS A 1 83 ? 1.024 -11.605 -9.249 1.00 75.38 83 LYS A O 1
ATOM 701 N N . THR A 1 84 ? 1.945 -9.611 -8.827 1.00 77.88 84 THR A N 1
ATOM 702 C CA . THR A 1 84 ? 2.357 -9.936 -7.451 1.00 77.88 84 THR A CA 1
ATOM 703 C C . THR A 1 84 ? 1.159 -10.258 -6.556 1.00 77.88 84 THR A C 1
ATOM 705 O O . THR A 1 84 ? 1.213 -11.228 -5.810 1.00 77.88 84 THR A O 1
ATOM 708 N N . LEU A 1 85 ? 0.081 -9.471 -6.632 1.00 80.19 85 LEU A N 1
ATOM 709 C CA . LEU A 1 85 ? -1.131 -9.693 -5.840 1.00 80.19 85 LEU A CA 1
ATOM 710 C C . LEU A 1 85 ? -1.830 -11.005 -6.222 1.00 80.19 85 LEU A C 1
ATOM 712 O O . LEU A 1 85 ? -2.290 -11.720 -5.341 1.00 80.19 85 LEU A O 1
ATOM 716 N N . GLU A 1 86 ? -1.862 -11.340 -7.514 1.00 79.19 86 GLU A N 1
ATOM 717 C CA . GLU A 1 86 ? -2.459 -12.578 -8.030 1.00 79.19 86 GLU A CA 1
ATOM 718 C C . GLU A 1 86 ? -1.660 -13.837 -7.647 1.00 79.19 86 GLU A C 1
ATOM 720 O O . GLU A 1 86 ? -2.235 -14.874 -7.336 1.00 79.19 86 GLU A O 1
ATOM 725 N N . GLN A 1 87 ? -0.326 -13.770 -7.663 1.00 78.81 87 GLN A N 1
ATOM 726 C CA . GLN A 1 87 ? 0.548 -14.946 -7.525 1.00 78.81 87 GLN A CA 1
ATOM 727 C C . GLN A 1 87 ? 0.814 -15.385 -6.078 1.00 78.81 87 GLN A C 1
ATOM 729 O O . GLN A 1 87 ? 1.657 -16.248 -5.835 1.00 78.81 87 GLN A O 1
ATOM 734 N N . CYS A 1 88 ? 0.133 -14.779 -5.114 1.00 81.81 88 CYS A N 1
ATOM 735 C CA . CYS A 1 88 ? 0.498 -14.838 -3.712 1.00 81.81 88 CYS A CA 1
ATOM 736 C C . CYS A 1 88 ? -0.661 -15.403 -2.894 1.00 81.81 88 CYS A C 1
ATOM 738 O O . CYS A 1 88 ? -1.654 -14.721 -2.646 1.00 81.81 88 CYS A O 1
ATOM 740 N N . ASN A 1 89 ? -0.548 -16.670 -2.498 1.00 76.62 89 ASN A N 1
ATOM 741 C CA . ASN A 1 89 ? -1.646 -17.411 -1.872 1.00 76.62 89 ASN A CA 1
ATOM 742 C C . ASN A 1 89 ? -2.060 -16.796 -0.527 1.00 76.62 89 ASN A C 1
ATOM 744 O O . ASN A 1 89 ? -3.240 -16.742 -0.196 1.00 76.62 89 ASN A O 1
ATOM 748 N N . GLU A 1 90 ? -1.094 -16.272 0.219 1.00 79.88 90 GLU A N 1
ATOM 749 C CA . GLU A 1 90 ? -1.276 -15.590 1.499 1.00 79.88 90 GLU A CA 1
ATOM 750 C C . GLU A 1 90 ? -1.987 -14.229 1.347 1.00 79.88 90 GLU A C 1
ATOM 752 O O . GLU A 1 90 ? -2.523 -13.698 2.312 1.00 79.88 90 GLU A O 1
ATOM 757 N N . ASN A 1 91 ? -2.057 -13.683 0.127 1.00 80.81 91 ASN A N 1
ATOM 758 C CA . ASN A 1 91 ? -2.765 -12.443 -0.212 1.00 80.81 91 ASN A CA 1
ATOM 759 C C . ASN A 1 91 ? -4.200 -12.660 -0.703 1.00 80.81 91 ASN A C 1
ATOM 761 O O . ASN A 1 91 ? -4.859 -11.689 -1.078 1.00 80.81 91 ASN A O 1
ATOM 765 N N . ILE A 1 92 ? -4.693 -13.902 -0.737 1.00 78.44 92 ILE A N 1
ATOM 766 C CA . ILE A 1 92 ? -5.961 -14.226 -1.404 1.00 78.44 92 ILE A CA 1
ATOM 767 C C . ILE A 1 92 ? -7.151 -13.448 -0.833 1.00 78.44 92 ILE A C 1
ATOM 769 O O . ILE A 1 92 ? -8.066 -13.103 -1.574 1.00 78.44 92 ILE A O 1
ATOM 773 N N . GLU A 1 93 ? -7.134 -13.127 0.464 1.00 79.50 93 GLU A N 1
ATOM 774 C CA . GLU A 1 93 ? -8.153 -12.282 1.084 1.00 79.50 93 GLU A CA 1
ATOM 775 C C . GLU A 1 93 ? -8.141 -10.882 0.463 1.00 79.50 93 GLU A C 1
ATOM 777 O O . GLU A 1 93 ? -9.129 -10.507 -0.161 1.00 79.50 93 GLU A O 1
ATOM 782 N N . LEU A 1 94 ? -7.014 -10.162 0.528 1.00 83.19 94 LEU A N 1
ATOM 783 C CA . LEU A 1 94 ? -6.863 -8.840 -0.087 1.00 83.19 94 LEU A CA 1
ATOM 784 C C . LEU A 1 94 ? -7.195 -8.879 -1.585 1.00 83.19 94 LEU A C 1
ATOM 786 O O . LEU A 1 94 ? -7.963 -8.054 -2.069 1.00 83.19 94 LEU A O 1
ATOM 790 N N . TYR A 1 95 ? -6.674 -9.863 -2.318 1.00 83.88 95 TYR A N 1
ATOM 791 C CA . TYR A 1 95 ? -6.928 -10.014 -3.751 1.00 83.88 95 TYR A CA 1
ATOM 792 C C . TYR A 1 95 ? -8.420 -10.191 -4.064 1.00 83.88 95 TYR A C 1
ATOM 794 O O . TYR A 1 95 ? -8.958 -9.516 -4.941 1.00 83.88 95 TYR A O 1
ATOM 802 N N . ASN A 1 96 ? -9.127 -11.023 -3.299 1.00 80.62 96 ASN A N 1
ATOM 803 C CA . ASN A 1 96 ? -10.571 -11.193 -3.450 1.00 80.62 96 ASN A CA 1
ATOM 804 C C . ASN A 1 96 ? -11.343 -9.903 -3.154 1.00 80.62 96 ASN A C 1
ATOM 806 O O . ASN A 1 96 ? -12.363 -9.646 -3.790 1.00 80.62 96 ASN A O 1
ATOM 810 N N . GLN A 1 97 ? -10.891 -9.105 -2.187 1.00 80.19 97 GLN A N 1
ATOM 811 C CA . GLN A 1 97 ? -11.524 -7.829 -1.853 1.00 80.19 97 GLN A CA 1
ATOM 812 C C . GLN A 1 97 ? -11.303 -6.799 -2.977 1.00 80.19 97 GLN A C 1
ATOM 814 O O . GLN A 1 97 ? -12.245 -6.100 -3.351 1.00 80.19 97 GLN A O 1
ATOM 819 N N . LEU A 1 98 ? -10.113 -6.787 -3.595 1.00 82.38 98 LEU A N 1
ATOM 820 C CA . LEU A 1 98 ? -9.817 -5.976 -4.784 1.00 82.38 98 LEU A CA 1
ATOM 821 C C . LEU A 1 98 ? -10.723 -6.362 -5.964 1.00 82.38 98 LEU A C 1
ATOM 823 O O . LEU A 1 98 ? -11.289 -5.489 -6.616 1.00 82.38 98 LEU A O 1
ATOM 827 N N . LEU A 1 99 ? -10.920 -7.663 -6.211 1.00 77.94 99 LEU A N 1
ATOM 828 C CA . LEU A 1 99 ? -11.789 -8.155 -7.289 1.00 77.94 99 LEU A CA 1
ATOM 829 C C . LEU A 1 99 ? -13.273 -7.832 -7.079 1.00 77.94 99 LEU A C 1
ATOM 831 O O . LEU A 1 99 ? -14.010 -7.665 -8.049 1.00 77.94 99 LEU A O 1
ATOM 835 N N . LYS A 1 100 ? -13.724 -7.753 -5.824 1.00 79.06 100 LYS A N 1
ATOM 836 C CA . LYS A 1 100 ? -15.113 -7.417 -5.479 1.00 79.06 100 LYS A CA 1
ATOM 837 C C . LYS A 1 100 ? -15.429 -5.925 -5.621 1.00 79.06 100 LYS A C 1
ATOM 839 O O . LYS A 1 100 ? -16.594 -5.562 -5.499 1.00 79.06 100 LYS A O 1
ATOM 844 N N . GLY A 1 101 ? -14.427 -5.080 -5.885 1.00 66.69 101 GLY A N 1
ATOM 845 C CA . GLY A 1 101 ? -14.602 -3.627 -5.956 1.00 66.69 101 GLY A CA 1
ATOM 846 C C . GLY A 1 101 ? -14.909 -2.999 -4.596 1.00 66.69 101 GLY A C 1
ATOM 847 O O . GLY A 1 101 ? -15.607 -1.991 -4.529 1.00 66.69 101 GLY A O 1
ATOM 848 N N . ASN A 1 102 ? -14.434 -3.617 -3.511 1.00 79.88 102 ASN A N 1
ATOM 849 C CA . ASN A 1 102 ? -14.635 -3.093 -2.165 1.00 79.88 102 ASN A CA 1
ATOM 850 C C . ASN A 1 102 ? -13.809 -1.823 -1.933 1.00 79.88 102 ASN A C 1
ATOM 852 O O . ASN A 1 102 ? -12.893 -1.518 -2.700 1.00 79.88 102 ASN A O 1
ATOM 856 N N . ASP A 1 103 ? -14.138 -1.084 -0.870 1.00 88.25 103 ASP A N 1
ATOM 857 C CA . ASP A 1 103 ? -13.480 0.175 -0.510 1.00 88.25 103 ASP A CA 1
ATOM 858 C C . ASP A 1 103 ? -12.049 -0.060 -0.014 1.00 88.25 103 ASP A C 1
ATOM 860 O O . ASP A 1 103 ? -11.740 -0.013 1.179 1.00 88.25 103 ASP A O 1
ATOM 864 N N . ILE A 1 104 ? -11.168 -0.328 -0.975 1.00 91.75 104 ILE A N 1
ATOM 865 C CA . ILE A 1 104 ? -9.737 -0.453 -0.776 1.00 91.75 104 ILE A CA 1
ATOM 866 C C . ILE A 1 104 ? -9.062 0.799 -1.290 1.00 91.75 104 ILE A C 1
ATOM 868 O O . ILE A 1 104 ? -9.217 1.190 -2.448 1.00 91.75 104 ILE A O 1
ATOM 872 N N . TYR A 1 105 ? -8.253 1.390 -0.425 1.00 93.88 105 TYR A N 1
ATOM 873 C CA . TYR A 1 105 ? -7.383 2.498 -0.774 1.00 93.88 105 TYR A CA 1
ATOM 874 C C . TYR A 1 105 ? -5.951 2.003 -0.846 1.00 93.88 105 TYR A C 1
ATOM 876 O O . TYR A 1 105 ? -5.550 1.093 -0.122 1.00 93.88 105 TYR A O 1
ATOM 884 N N . TYR A 1 106 ? -5.151 2.619 -1.703 1.00 93.69 106 TYR A N 1
ATOM 885 C CA . TYR A 1 106 ? -3.730 2.347 -1.768 1.00 93.69 106 TYR A CA 1
ATOM 886 C C . TYR A 1 106 ? -2.914 3.630 -1.724 1.00 93.69 106 TYR A C 1
ATOM 888 O O . TYR A 1 106 ? -3.357 4.711 -2.114 1.00 93.69 106 TYR A O 1
ATOM 896 N N . THR A 1 107 ? -1.683 3.492 -1.253 1.00 94.00 107 THR A N 1
ATOM 897 C CA . THR A 1 107 ? -0.671 4.542 -1.294 1.00 94.00 107 THR A CA 1
ATOM 898 C C . THR A 1 107 ? 0.722 3.924 -1.234 1.00 94.00 107 THR A C 1
ATOM 900 O O . THR A 1 107 ? 0.878 2.756 -0.894 1.00 94.00 107 THR A O 1
ATOM 903 N N . GLY A 1 108 ? 1.771 4.669 -1.554 1.00 93.31 108 GLY A N 1
ATOM 904 C CA . GLY A 1 108 ? 3.125 4.169 -1.437 1.00 93.31 108 GLY A CA 1
ATOM 905 C C . GLY A 1 108 ? 4.189 5.170 -1.842 1.00 93.31 108 GLY A C 1
ATOM 906 O O . GLY A 1 108 ? 3.915 6.291 -2.270 1.00 93.31 108 GLY A O 1
ATOM 907 N N . ILE A 1 109 ? 5.429 4.709 -1.737 1.00 92.56 109 ILE A N 1
ATOM 908 C CA . ILE A 1 109 ? 6.621 5.418 -2.181 1.00 92.56 109 ILE A CA 1
ATOM 909 C C . ILE A 1 109 ? 7.236 4.674 -3.365 1.00 92.56 109 ILE A C 1
ATOM 911 O O . ILE A 1 109 ? 7.505 3.470 -3.310 1.00 92.56 109 ILE A O 1
ATOM 915 N N . TYR A 1 110 ? 7.426 5.394 -4.466 1.00 91.38 110 TYR A N 1
ATOM 916 C CA . TYR A 1 110 ? 7.834 4.819 -5.740 1.00 91.38 110 TYR A CA 1
ATOM 917 C C . TYR A 1 110 ? 8.873 5.676 -6.451 1.00 91.38 110 TYR A C 1
ATOM 919 O O . TYR A 1 110 ? 9.010 6.876 -6.218 1.00 91.38 110 TYR A O 1
ATOM 927 N N . GLN A 1 111 ? 9.589 5.046 -7.371 1.00 90.00 111 GLN A N 1
ATOM 928 C CA . GLN A 1 111 ? 10.412 5.729 -8.360 1.00 90.00 111 GLN A CA 1
ATOM 929 C C . GLN A 1 111 ? 9.930 5.373 -9.765 1.00 90.00 111 GLN A C 1
ATOM 931 O O . GLN A 1 111 ? 9.293 4.338 -9.977 1.00 90.00 111 GLN A O 1
ATOM 936 N N . ASN A 1 112 ? 10.211 6.251 -10.727 1.00 88.25 112 ASN A N 1
ATOM 937 C CA . ASN A 1 112 ? 9.861 6.008 -12.121 1.00 88.25 112 ASN A CA 1
ATOM 938 C C . ASN A 1 112 ? 11.031 5.337 -12.832 1.00 88.25 112 ASN A C 1
ATOM 940 O O . ASN A 1 112 ? 12.134 5.880 -12.834 1.00 88.25 112 ASN A O 1
ATOM 944 N N . PHE A 1 113 ? 10.761 4.225 -13.504 1.00 85.25 113 PHE A N 1
ATOM 945 C CA . PHE A 1 113 ? 11.689 3.624 -14.453 1.00 85.25 113 PHE A CA 1
ATOM 946 C C . PHE A 1 113 ? 11.176 3.802 -15.871 1.00 85.25 113 PHE A C 1
ATOM 948 O O . PHE A 1 113 ? 9.970 3.785 -16.113 1.00 85.25 113 PHE A O 1
ATOM 955 N N . LYS A 1 114 ? 12.104 3.986 -16.807 1.00 84.31 114 LYS A N 1
ATOM 956 C CA . LYS A 1 114 ? 11.795 4.044 -18.232 1.00 84.31 114 LYS A CA 1
ATOM 957 C C . LYS A 1 114 ? 11.948 2.640 -18.807 1.00 84.31 114 LYS A C 1
ATOM 959 O O . LYS A 1 114 ? 13.035 2.073 -18.728 1.00 84.31 114 LYS A O 1
ATOM 964 N N . VAL A 1 115 ? 10.870 2.080 -19.345 1.00 82.88 115 VAL A N 1
ATOM 965 C CA . VAL A 1 115 ? 10.927 0.796 -20.062 1.00 82.88 115 VAL A CA 1
ATOM 966 C C . VAL A 1 115 ? 11.407 1.005 -21.502 1.00 82.88 115 VAL A C 1
ATOM 968 O O . VAL A 1 115 ? 11.496 2.141 -21.971 1.00 82.88 115 VAL A O 1
ATOM 971 N N . ILE A 1 116 ? 11.718 -0.085 -22.213 1.00 82.06 116 ILE A N 1
ATOM 972 C CA . ILE A 1 116 ? 12.267 -0.057 -23.585 1.00 82.06 116 ILE A CA 1
ATOM 973 C C . ILE A 1 116 ? 11.369 0.739 -24.549 1.00 82.06 116 ILE A C 1
ATOM 975 O O . ILE A 1 116 ? 11.884 1.473 -25.388 1.00 82.06 116 ILE A O 1
ATOM 979 N N . SER A 1 117 ? 10.042 0.678 -24.383 1.00 83.12 117 SER A N 1
ATOM 980 C CA . SER A 1 117 ? 9.073 1.455 -25.178 1.00 83.12 117 SER A CA 1
ATOM 981 C C . SER A 1 117 ? 9.092 2.966 -24.900 1.00 83.12 117 SER A C 1
ATOM 983 O O . SER A 1 117 ? 8.407 3.731 -25.570 1.00 83.12 117 SER A O 1
ATOM 985 N N . GLY A 1 118 ? 9.860 3.421 -23.908 1.00 83.00 118 GLY A N 1
ATOM 986 C CA . GLY A 1 118 ? 9.943 4.816 -23.490 1.00 83.00 118 GLY A CA 1
ATOM 987 C C . GLY A 1 118 ? 8.907 5.239 -22.446 1.00 83.00 118 GLY A C 1
ATOM 988 O O . GLY A 1 118 ? 9.046 6.330 -21.885 1.00 83.00 118 GLY A O 1
ATOM 989 N N . GLU A 1 119 ? 7.930 4.382 -22.138 1.00 86.25 119 GLU A N 1
ATOM 990 C CA . GLU A 1 119 ? 6.944 4.605 -21.079 1.00 86.25 119 GLU A CA 1
ATOM 991 C C . GLU A 1 119 ? 7.598 4.669 -19.694 1.00 86.25 119 GLU A C 1
ATOM 993 O O . GLU A 1 119 ? 8.593 3.995 -19.409 1.00 86.25 119 GLU A O 1
ATOM 998 N N . LYS A 1 120 ? 7.010 5.476 -18.805 1.00 85.69 120 LYS A N 1
ATOM 999 C CA . LYS A 1 120 ? 7.394 5.523 -17.393 1.00 85.69 120 LYS A CA 1
ATOM 1000 C C . LYS A 1 120 ? 6.507 4.573 -16.601 1.00 85.69 120 LYS A C 1
ATOM 1002 O O . LYS A 1 120 ? 5.288 4.684 -16.642 1.00 85.69 120 LYS A O 1
ATOM 1007 N N . LYS A 1 121 ? 7.131 3.677 -15.848 1.00 87.38 121 LYS A N 1
ATOM 1008 C CA . LYS A 1 121 ? 6.463 2.730 -14.956 1.00 87.38 121 LYS A CA 1
ATOM 1009 C C . LYS A 1 121 ? 6.827 3.032 -13.508 1.00 87.38 121 LYS A C 1
ATOM 1011 O O . LYS A 1 121 ? 7.979 3.371 -13.217 1.00 87.38 121 LYS A O 1
ATOM 1016 N N . LYS A 1 122 ? 5.854 2.911 -12.604 1.00 88.88 122 LYS A N 1
ATOM 1017 C CA . LYS A 1 122 ? 6.071 3.078 -11.164 1.00 88.88 122 LYS A CA 1
ATOM 1018 C C . LYS A 1 122 ? 6.588 1.770 -10.575 1.00 88.88 122 LYS A C 1
ATOM 1020 O O . LYS A 1 122 ? 5.935 0.740 -10.693 1.00 88.88 122 LYS A O 1
ATOM 1025 N N . SER A 1 123 ? 7.738 1.826 -9.914 1.00 87.38 123 SER A N 1
ATOM 1026 C CA . SER A 1 123 ? 8.250 0.741 -9.075 1.00 87.38 123 SER A CA 1
ATOM 1027 C C . SER A 1 123 ? 8.164 1.181 -7.621 1.00 87.38 123 SER A C 1
ATOM 1029 O O . SER A 1 123 ? 8.837 2.135 -7.212 1.00 87.38 123 SER A O 1
ATOM 1031 N N . TYR A 1 124 ? 7.292 0.511 -6.873 1.00 88.69 124 TYR A N 1
ATOM 1032 C CA . TYR A 1 124 ? 7.041 0.784 -5.464 1.00 88.69 124 TYR A CA 1
ATOM 1033 C C . TYR A 1 124 ? 8.083 0.088 -4.596 1.00 88.69 124 TYR A C 1
ATOM 1035 O O . TYR A 1 124 ? 8.247 -1.125 -4.678 1.00 88.69 124 TYR A O 1
ATOM 1043 N N . GLU A 1 125 ? 8.754 0.865 -3.748 1.00 89.50 125 GLU A N 1
ATOM 1044 C CA . GLU A 1 125 ? 9.577 0.332 -2.658 1.00 89.50 125 GLU A CA 1
ATOM 1045 C C . GLU A 1 125 ? 8.710 -0.123 -1.493 1.00 89.50 125 GLU A C 1
ATOM 1047 O O . GLU A 1 125 ? 8.940 -1.173 -0.900 1.00 89.50 125 GLU A O 1
ATOM 1052 N N . LYS A 1 126 ? 7.707 0.689 -1.167 1.00 91.56 126 LYS A N 1
ATOM 1053 C CA . LYS A 1 126 ? 6.708 0.362 -0.166 1.00 91.56 126 LYS A CA 1
ATOM 1054 C C . LYS A 1 126 ? 5.345 0.751 -0.702 1.00 91.56 126 LYS A C 1
ATOM 1056 O O . LYS A 1 126 ? 5.186 1.866 -1.204 1.00 91.56 126 LYS A O 1
ATOM 1061 N N . ILE A 1 127 ? 4.387 -0.154 -0.589 1.00 92.94 127 ILE A N 1
ATOM 1062 C CA . ILE A 1 127 ? 2.992 0.076 -0.951 1.00 92.94 127 ILE A CA 1
ATOM 1063 C C . ILE A 1 127 ? 2.094 -0.425 0.171 1.00 92.94 127 ILE A C 1
ATOM 1065 O O . ILE A 1 127 ? 2.373 -1.429 0.823 1.00 92.94 127 ILE A O 1
ATOM 1069 N N . LEU A 1 128 ? 1.058 0.348 0.442 1.00 94.19 128 LEU A N 1
ATOM 1070 C CA . LEU A 1 128 ? 0.112 0.141 1.509 1.00 94.19 128 LEU A CA 1
ATOM 1071 C C . LEU A 1 128 ? -1.252 -0.052 0.868 1.00 94.19 128 LEU A C 1
ATOM 1073 O O . LEU A 1 128 ? -1.633 0.750 0.016 1.00 94.19 128 LEU A O 1
ATOM 1077 N N . PHE A 1 129 ? -1.966 -1.087 1.295 1.00 93.94 129 PHE A N 1
ATOM 1078 C CA . PHE A 1 129 ? -3.361 -1.319 0.945 1.00 93.94 129 PHE A CA 1
ATOM 1079 C C . PHE A 1 129 ? -4.200 -1.270 2.211 1.00 93.94 129 PHE A C 1
ATOM 1081 O O . PHE A 1 129 ? -3.949 -2.015 3.158 1.00 93.94 129 PHE A O 1
ATOM 1088 N N . LEU A 1 130 ? -5.167 -0.367 2.217 1.00 93.88 130 LEU A N 1
ATOM 1089 C CA . LEU A 1 130 ? -6.108 -0.143 3.294 1.00 93.88 130 LEU A CA 1
ATOM 1090 C C . LEU A 1 130 ? -7.442 -0.766 2.906 1.00 93.88 130 LEU A C 1
ATOM 1092 O O . LEU A 1 130 ? -8.131 -0.234 2.041 1.00 93.88 130 LEU A O 1
ATOM 1096 N N . ASP A 1 131 ? -7.780 -1.880 3.536 1.00 92.62 131 ASP A N 1
ATOM 1097 C CA . ASP A 1 131 ? -9.053 -2.569 3.380 1.00 92.62 131 ASP A CA 1
ATOM 1098 C C . ASP A 1 131 ? -10.004 -2.113 4.490 1.00 92.62 131 ASP A C 1
ATOM 1100 O O . ASP A 1 131 ? -9.910 -2.565 5.637 1.00 92.62 131 ASP A O 1
ATOM 1104 N N . LEU A 1 132 ? -10.907 -1.190 4.146 1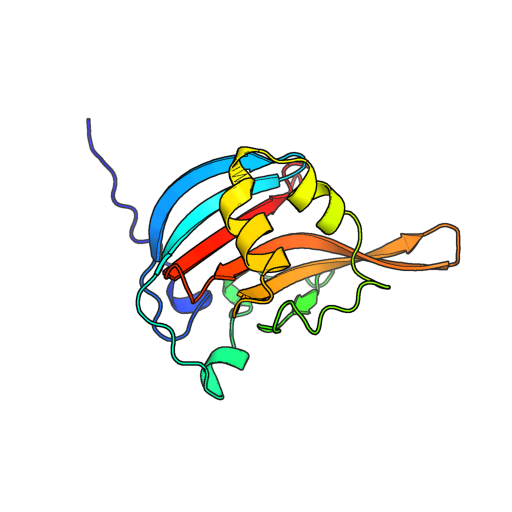.00 90.50 132 LEU A N 1
ATOM 1105 C CA . LEU A 1 132 ? -11.880 -0.649 5.095 1.00 90.50 132 LEU A CA 1
ATOM 1106 C C . LEU A 1 132 ? -12.947 -1.675 5.486 1.00 90.50 132 LEU A C 1
ATOM 1108 O O . LEU A 1 132 ? -13.452 -1.629 6.601 1.00 90.50 132 LEU A O 1
ATOM 1112 N N . ALA A 1 133 ? -13.276 -2.624 4.604 1.00 88.56 133 ALA A N 1
ATOM 1113 C CA . ALA A 1 133 ? -14.311 -3.617 4.879 1.00 88.56 133 ALA A CA 1
ATOM 1114 C C . ALA A 1 133 ? -13.880 -4.597 5.978 1.00 88.56 133 ALA A C 1
ATOM 1116 O O . ALA A 1 133 ? -14.707 -5.037 6.777 1.00 88.56 133 ALA A O 1
ATOM 1117 N N . ASN A 1 134 ? -12.585 -4.920 6.033 1.00 90.06 134 ASN A N 1
ATOM 1118 C CA . ASN A 1 134 ? -12.025 -5.841 7.024 1.00 90.06 134 ASN A CA 1
ATOM 1119 C C . ASN A 1 134 ? -11.208 -5.147 8.118 1.00 90.06 134 ASN A C 1
ATOM 1121 O O . ASN A 1 134 ? -10.643 -5.834 8.970 1.00 90.06 134 ASN A O 1
ATOM 1125 N N . ASN A 1 135 ? -11.135 -3.811 8.109 1.00 91.25 135 ASN A N 1
ATOM 1126 C CA . ASN A 1 135 ? -10.298 -3.023 9.013 1.00 91.25 135 ASN A CA 1
ATOM 1127 C C . ASN A 1 135 ? -8.850 -3.538 9.045 1.00 91.25 135 ASN A C 1
ATOM 1129 O O . ASN A 1 135 ? -8.271 -3.786 10.111 1.00 91.25 135 ASN A O 1
ATOM 1133 N N . LYS A 1 136 ? -8.261 -3.716 7.858 1.00 93.00 136 LYS A N 1
ATOM 1134 C CA . LYS A 1 136 ? -6.894 -4.216 7.687 1.00 93.00 136 LYS A CA 1
ATOM 1135 C C . LYS A 1 136 ? -6.036 -3.247 6.890 1.00 93.00 136 LYS A C 1
ATOM 1137 O O . LYS A 1 136 ? -6.470 -2.631 5.922 1.00 93.00 136 LYS A O 1
ATOM 1142 N N . LEU A 1 137 ? -4.770 -3.166 7.277 1.00 93.94 137 LEU A N 1
ATOM 1143 C CA . LEU A 1 137 ? -3.723 -2.473 6.545 1.00 93.94 137 LEU A CA 1
ATOM 1144 C C . LEU A 1 137 ? -2.629 -3.474 6.175 1.00 93.94 137 LEU A C 1
ATOM 1146 O O . LEU A 1 137 ? -1.954 -4.013 7.052 1.00 93.94 137 LEU A O 1
ATOM 1150 N N . HIS A 1 138 ? -2.414 -3.668 4.879 1.00 94.38 138 HIS A N 1
ATOM 1151 C CA . HIS A 1 138 ? -1.319 -4.472 4.347 1.00 94.38 138 HIS A CA 1
ATOM 1152 C C . HIS A 1 138 ? -0.173 -3.554 3.930 1.00 94.38 138 HIS A C 1
ATOM 1154 O O . HIS A 1 138 ? -0.356 -2.664 3.102 1.00 94.38 138 HIS A O 1
ATOM 1160 N N . VAL A 1 139 ? 1.018 -3.770 4.483 1.00 93.81 139 VAL A N 1
ATOM 1161 C CA . VAL A 1 139 ? 2.227 -2.995 4.187 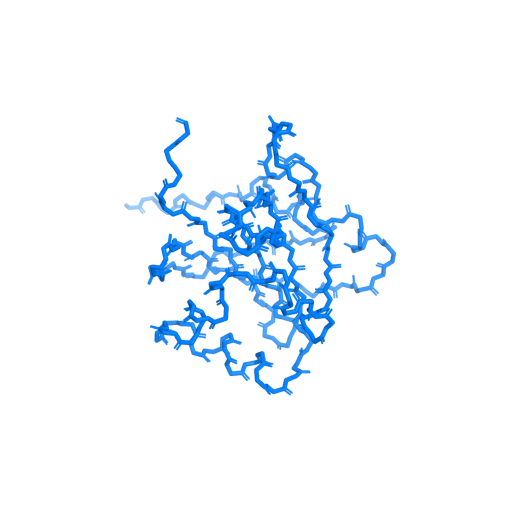1.00 93.81 139 VAL A CA 1
ATOM 1162 C C . VAL A 1 139 ? 3.226 -3.891 3.474 1.00 93.81 139 VAL A C 1
ATOM 1164 O O . VAL A 1 139 ? 3.904 -4.698 4.104 1.00 93.81 139 VAL A O 1
ATOM 1167 N N . PHE A 1 140 ? 3.338 -3.719 2.164 1.00 92.81 140 PHE A N 1
ATOM 1168 C CA . PHE A 1 140 ? 4.285 -4.421 1.309 1.00 92.81 140 PHE A CA 1
ATOM 1169 C C . PHE A 1 140 ? 5.587 -3.626 1.247 1.00 92.81 140 PHE A C 1
ATOM 1171 O O . PHE A 1 140 ? 5.574 -2.439 0.915 1.00 92.81 140 PHE A O 1
ATOM 1178 N N . LYS A 1 141 ? 6.716 -4.276 1.522 1.00 91.69 141 LYS A N 1
ATOM 1179 C CA . LYS A 1 141 ? 8.066 -3.709 1.436 1.00 91.69 141 LYS A CA 1
ATOM 1180 C C . LYS A 1 141 ? 8.924 -4.551 0.497 1.00 91.69 141 LYS A C 1
ATOM 1182 O O . LYS A 1 141 ? 9.111 -5.735 0.750 1.00 91.69 141 LYS A O 1
ATOM 1187 N N . ASP A 1 142 ? 9.435 -3.942 -0.568 1.00 88.38 142 AS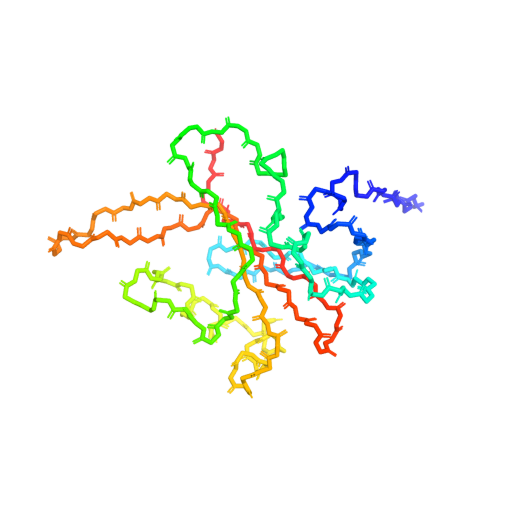P A N 1
ATOM 1188 C CA . ASP A 1 142 ? 10.299 -4.602 -1.551 1.00 88.38 142 ASP A CA 1
ATOM 1189 C C . ASP A 1 142 ? 11.597 -5.069 -0.874 1.00 88.38 142 ASP A C 1
ATOM 1191 O O . ASP A 1 142 ? 12.307 -4.270 -0.256 1.00 88.38 142 ASP A O 1
ATOM 1195 N N . ILE A 1 143 ? 11.898 -6.365 -0.973 1.00 84.31 143 ILE A N 1
ATOM 1196 C CA . ILE A 1 143 ? 13.075 -6.983 -0.351 1.00 84.31 143 ILE A CA 1
ATOM 1197 C C . ILE A 1 143 ? 14.353 -6.748 -1.159 1.00 84.31 143 ILE A C 1
ATOM 1199 O O . ILE A 1 143 ? 15.449 -6.884 -0.623 1.00 84.31 143 ILE A O 1
ATOM 1203 N N . ASN A 1 144 ? 14.235 -6.395 -2.443 1.00 77.50 144 ASN A N 1
ATOM 1204 C CA . ASN A 1 144 ? 15.389 -6.205 -3.325 1.00 77.50 144 ASN A CA 1
ATOM 1205 C C . ASN A 1 144 ? 16.050 -4.832 -3.147 1.00 77.50 144 ASN A C 1
ATOM 1207 O O . ASN A 1 144 ? 17.043 -4.527 -3.810 1.00 77.50 144 ASN A O 1
ATOM 1211 N N . LYS A 1 145 ? 15.522 -3.986 -2.257 1.00 64.75 145 LYS A N 1
ATOM 1212 C CA . LYS A 1 145 ? 16.123 -2.694 -1.930 1.00 64.75 145 LYS A CA 1
ATOM 1213 C C . LYS A 1 145 ? 17.070 -2.829 -0.750 1.00 64.75 145 LYS A C 1
ATOM 1215 O O . LYS A 1 145 ? 16.663 -2.804 0.409 1.00 64.75 145 LYS A O 1
ATOM 1220 N N . VAL A 1 146 ? 18.350 -2.945 -1.081 1.00 45.12 146 VAL A N 1
ATOM 1221 C CA . VAL A 1 146 ? 19.456 -2.704 -0.154 1.00 45.12 146 VAL A CA 1
ATOM 1222 C C . VAL A 1 146 ? 19.618 -1.183 -0.047 1.00 45.12 146 VAL A C 1
ATOM 1224 O O . VAL A 1 146 ? 19.756 -0.519 -1.076 1.00 45.12 146 VAL A O 1
ATOM 1227 N N . TYR A 1 147 ? 19.485 -0.643 1.167 1.00 47.25 147 TYR A N 1
ATOM 1228 C CA . TYR A 1 147 ? 19.648 0.785 1.477 1.00 47.25 147 TYR A CA 1
ATOM 1229 C C . TYR A 1 147 ? 21.033 1.314 1.094 1.00 47.25 147 TYR A C 1
ATOM 1231 O O . TYR A 1 147 ? 22.016 0.557 1.269 1.00 47.25 147 TYR A O 1
#

Foldseek 3Di:
DDPPPPQPVCQCLAAVDWRWAWDDWDDQVQWTKTKTFTDQHDPDPRQQCDNHPVNVDDDPQKDKHGKDWLVPDPPQQEPDVLVSCVVGPVNVVVNVCSVVSARKIKIAIWHWDQDPVRDTHTDGQWMWIQHNVRRMIMIIGGPPDDD

Sequence (147 aa):
MAILFGCNENASNILPEGNLKYLEKYHCWPYDVNVYSIDEVKIDSLFYSYPLRSYFGENPKYKITTWTKYDEIDTTVWYGMNKTLEQCNENIELYNQLLKGNDIYYTGIYQNFKVISGEKKKSYEKILFLDLANNKLHVFKDINKVY